Protein AF-A0A4W4FH82-F1 (afdb_monomer)

Secondary structure (DSSP, 8-state):
-----STTHHHHHHHHH-BTTTTEETTEEHHHHHHHHHHHHHHHHHHHHHHHHHHHHHHHTS-SSS-S--TTT-S--------------

Foldseek 3Di:
DDDDDDPPPVCVVVCCQAPPVQRDGNHHHVVVVVVVVVVVVVVVVVVVVVVVVVVVVVVVVADPPDGPDCPVVVPPCPVPPDPDDDDDD

Sequence (89 aa):
MAKHEDKAESGDWKEFFWNPRTRELLGRTASSWGLILLFYLVFYTFLAGMFCLTMYVMLLTLDDYKPTWQDRLATPDKALPTYTHTHTT

Solvent-accessible surface area (backbone atoms only — not comparable to full-atom values): 5727 Å² total; per-residue (Å²): 133,90,86,82,85,81,69,67,68,63,45,57,59,46,47,56,51,43,32,88,91,75,48,28,48,68,89,41,52,43,65,61,54,50,51,52,51,50,50,50,51,54,50,50,49,51,53,49,48,54,52,51,47,55,52,48,54,54,52,72,73,51,58,94,88,52,76,92,79,53,80,91,61,66,67,74,76,70,73,69,78,74,88,74,87,72,79,86,135

Mean predicted aligned error: 16.09 Å

Organism: Electrophorus electricus (NCBI:txid8005)

Structure (mmCIF, N/CA/C/O backbone):
data_AF-A0A4W4FH82-F1
#
_entry.id   AF-A0A4W4FH82-F1
#
loop_
_atom_site.group_PDB
_atom_site.id
_atom_site.type_symbol
_atom_site.label_atom_id
_atom_site.label_alt_id
_atom_site.label_comp_id
_atom_site.label_asym_id
_atom_site.label_entity_id
_atom_site.label_seq_id
_atom_site.pdbx_PDB_ins_code
_atom_site.Cartn_x
_atom_site.Cartn_y
_atom_site.Cartn_z
_atom_site.occupancy
_atom_site.B_iso_or_equiv
_atom_site.auth_seq_id
_atom_site.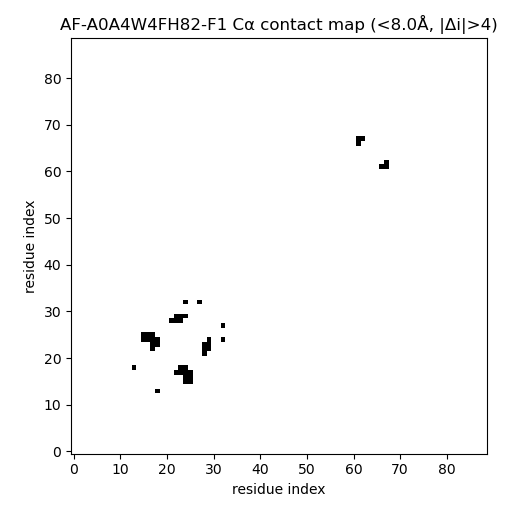auth_comp_id
_atom_site.auth_asym_id
_atom_site.auth_atom_id
_atom_site.pdbx_PDB_model_num
ATOM 1 N N . MET A 1 1 ? -57.225 0.040 10.098 1.00 44.84 1 MET A N 1
ATOM 2 C CA . MET A 1 1 ? -56.092 -0.580 9.378 1.00 44.84 1 MET A CA 1
ATOM 3 C C . MET A 1 1 ? -54.892 -0.547 10.306 1.00 44.84 1 MET A C 1
ATOM 5 O O . MET A 1 1 ? -54.477 0.537 10.694 1.00 44.84 1 MET A O 1
ATOM 9 N N . ALA A 1 2 ? -54.463 -1.720 10.775 1.00 45.22 2 ALA A N 1
ATOM 10 C CA . ALA A 1 2 ? -53.424 -1.879 11.787 1.00 45.22 2 ALA A CA 1
ATOM 11 C C . ALA A 1 2 ? -52.062 -1.401 11.260 1.00 45.22 2 ALA A C 1
ATOM 13 O O . ALA A 1 2 ? -51.699 -1.690 10.124 1.00 45.22 2 ALA A O 1
ATOM 14 N N . LYS A 1 3 ? -51.342 -0.641 12.088 1.00 57.38 3 LYS A N 1
ATOM 15 C CA . LYS A 1 3 ? -50.024 -0.076 11.795 1.00 57.38 3 LYS A CA 1
ATOM 16 C C . LYS A 1 3 ? -49.061 -0.486 12.897 1.00 57.38 3 LYS A C 1
ATOM 18 O O . LYS A 1 3 ? -48.787 0.329 13.755 1.00 57.38 3 LYS A O 1
ATOM 23 N N . HIS A 1 4 ? -48.570 -1.711 12.874 1.00 52.12 4 HIS A N 1
ATOM 24 C CA . HIS A 1 4 ? -47.366 -2.180 13.567 1.00 52.12 4 HIS A CA 1
ATOM 25 C C . HIS A 1 4 ? -46.930 -3.422 12.737 1.00 52.12 4 HIS A C 1
ATOM 27 O O . HIS A 1 4 ? -47.798 -4.080 12.178 1.00 52.12 4 HIS A O 1
ATOM 33 N N . GLU A 1 5 ? -45.662 -3.745 12.468 1.00 55.06 5 GLU A N 1
ATOM 34 C CA . GLU A 1 5 ? -44.708 -4.326 13.426 1.00 55.06 5 GLU A CA 1
ATOM 35 C C . GLU A 1 5 ? -43.320 -4.566 12.751 1.00 55.06 5 GLU A C 1
ATOM 37 O O . GLU A 1 5 ? -42.772 -5.647 12.853 1.00 55.06 5 GLU A O 1
ATOM 42 N N . ASP A 1 6 ? -42.695 -3.589 12.071 1.00 55.41 6 ASP A N 1
ATOM 43 C CA . ASP A 1 6 ? -41.349 -3.799 11.454 1.00 55.41 6 ASP A CA 1
ATOM 44 C C . ASP A 1 6 ? -40.163 -3.241 12.281 1.00 55.41 6 ASP A C 1
ATOM 46 O O . ASP A 1 6 ? -39.007 -3.232 11.848 1.00 55.41 6 ASP A O 1
ATOM 50 N N . LYS A 1 7 ? -40.419 -2.702 13.481 1.00 53.19 7 LYS A N 1
ATOM 51 C CA . LYS A 1 7 ? -39.420 -1.916 14.240 1.00 53.19 7 LYS A CA 1
ATOM 52 C C . LYS A 1 7 ? -38.642 -2.666 15.326 1.00 53.19 7 LYS A C 1
ATOM 54 O O . LYS A 1 7 ? -37.728 -2.071 15.886 1.00 53.19 7 LYS A O 1
ATOM 59 N N . ALA A 1 8 ? -38.974 -3.920 15.630 1.00 52.78 8 ALA A N 1
ATOM 60 C CA .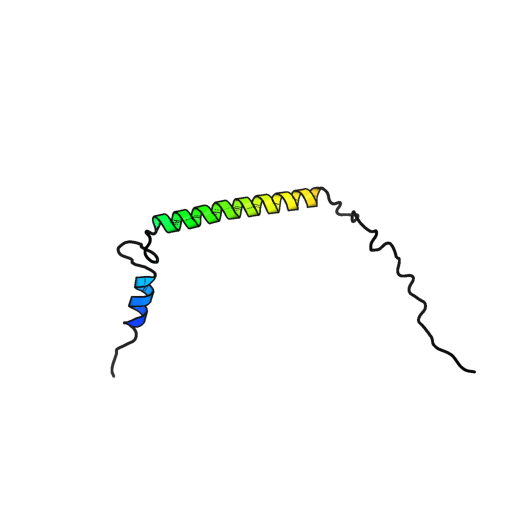 ALA A 1 8 ? -38.320 -4.654 16.718 1.00 52.78 8 ALA A CA 1
ATOM 61 C C . ALA A 1 8 ? -37.029 -5.366 16.270 1.00 52.78 8 ALA A C 1
ATOM 63 O O . ALA A 1 8 ? -36.009 -5.257 16.939 1.00 52.78 8 ALA A O 1
ATOM 64 N N . GLU A 1 9 ? -37.032 -6.019 15.104 1.00 53.69 9 GLU A N 1
ATOM 65 C CA . GLU A 1 9 ? -35.887 -6.824 14.644 1.00 53.69 9 GLU A CA 1
ATOM 66 C C . GLU A 1 9 ? -34.713 -5.963 14.143 1.00 53.69 9 GLU A C 1
ATOM 68 O O . GLU A 1 9 ? -33.543 -6.245 14.399 1.00 53.69 9 GLU A O 1
ATOM 73 N N . SER A 1 10 ? -35.024 -4.845 13.479 1.00 54.03 10 SER A N 1
ATOM 74 C CA . SER A 1 10 ? -34.012 -3.924 12.948 1.00 54.03 10 SER A CA 1
ATOM 75 C C . SER A 1 10 ? -33.290 -3.116 14.029 1.00 54.03 10 SER A C 1
ATOM 77 O O . SER A 1 10 ? -32.189 -2.626 13.771 1.00 54.03 10 SER A O 1
ATOM 79 N N . GLY A 1 11 ? -33.897 -2.974 15.212 1.00 58.88 11 GLY A N 1
ATOM 80 C CA . GLY A 1 11 ? -33.305 -2.313 16.372 1.00 58.88 11 GLY A CA 1
ATOM 81 C C . GLY A 1 11 ? -32.181 -3.147 16.971 1.00 58.88 11 GLY A C 1
ATOM 82 O O . GLY A 1 11 ? -31.052 -2.680 17.011 1.00 58.88 11 GLY A O 1
ATOM 83 N N . ASP A 1 12 ? -32.464 -4.403 17.311 1.00 63.50 12 ASP A N 1
ATOM 84 C CA . ASP A 1 12 ? -31.540 -5.285 18.034 1.00 63.50 12 ASP A CA 1
ATOM 85 C C . ASP A 1 12 ? -30.278 -5.618 17.213 1.00 63.50 12 ASP A C 1
ATOM 87 O O . ASP A 1 12 ? -29.154 -5.487 17.693 1.00 63.50 12 ASP A O 1
ATOM 91 N N . TRP A 1 13 ? -30.427 -5.912 15.913 1.00 59.19 13 TRP A N 1
ATOM 92 C CA . TRP A 1 13 ? -29.281 -6.130 15.015 1.00 59.19 13 TRP A CA 1
ATOM 93 C C . TRP A 1 13 ? -28.432 -4.871 14.809 1.00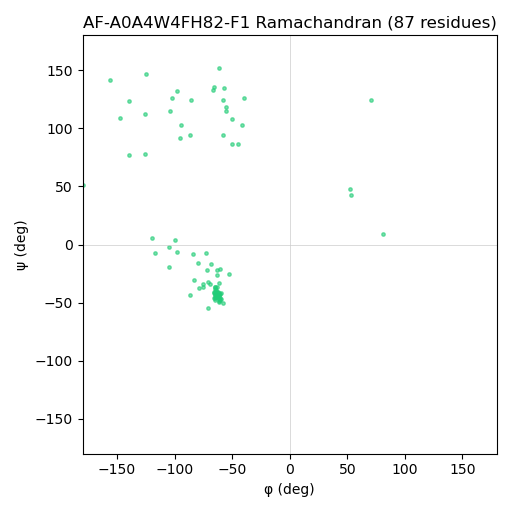 59.19 13 TRP A C 1
ATOM 95 O O . TRP A 1 13 ? -27.201 -4.942 14.805 1.00 59.19 13 TRP A O 1
ATOM 105 N N . LYS A 1 14 ? -29.058 -3.700 14.635 1.00 60.53 14 LYS A N 1
ATOM 106 C CA . LYS A 1 14 ? -28.308 -2.442 14.491 1.00 60.53 14 LYS A CA 1
ATOM 107 C C . LYS A 1 14 ? -27.668 -1.999 15.793 1.00 60.53 14 LYS A C 1
ATOM 109 O O . LYS A 1 14 ? -26.610 -1.391 15.723 1.00 60.53 14 LYS A O 1
ATOM 114 N N . GLU A 1 15 ? -28.273 -2.283 16.937 1.00 61.03 15 GLU A N 1
ATOM 115 C CA . GLU A 1 15 ? -27.750 -1.931 18.257 1.00 61.03 15 GLU A CA 1
ATOM 116 C C . GLU A 1 15 ? -26.587 -2.856 18.654 1.00 61.03 15 GLU A C 1
ATOM 118 O O . GLU A 1 15 ? -25.596 -2.385 19.213 1.00 61.03 15 GLU A O 1
ATOM 123 N N . PHE A 1 16 ? -26.628 -4.130 18.238 1.00 60.56 16 PHE A N 1
ATOM 124 C CA . PHE A 1 16 ? -25.504 -5.071 18.336 1.00 60.56 16 PHE A CA 1
ATOM 125 C C . PHE A 1 16 ? -24.306 -4.652 17.465 1.00 60.56 16 PHE A C 1
ATOM 127 O O . PHE A 1 16 ? -23.145 -4.805 17.857 1.00 60.56 16 PHE A O 1
ATOM 134 N N . PHE A 1 17 ? -24.576 -4.088 16.283 1.00 60.97 17 PHE A N 1
ATOM 135 C CA . PHE A 1 17 ? -23.542 -3.532 15.409 1.00 60.97 17 PHE A CA 1
ATOM 136 C C . PHE A 1 17 ? -23.071 -2.139 15.847 1.00 60.97 17 PHE A C 1
ATOM 138 O O . PHE A 1 17 ? -21.890 -1.837 15.712 1.00 60.97 17 PHE A O 1
ATOM 145 N N . TRP A 1 18 ? -23.953 -1.277 16.349 1.00 57.59 18 TRP A N 1
ATOM 146 C CA . TRP A 1 18 ? -23.677 0.141 16.558 1.00 57.59 18 TRP A CA 1
ATOM 147 C C . TRP A 1 18 ? -24.432 0.692 17.767 1.00 57.59 18 TRP A C 1
ATOM 149 O O . TRP A 1 18 ? -25.637 0.940 17.700 1.00 57.59 18 TRP A O 1
ATOM 159 N N . ASN A 1 19 ? -23.701 0.989 18.845 1.00 63.06 19 ASN A N 1
ATOM 160 C CA . ASN A 1 19 ? -24.258 1.702 19.991 1.00 63.06 19 ASN A CA 1
ATOM 161 C C . ASN A 1 19 ? -23.986 3.222 19.871 1.00 63.06 19 ASN A C 1
ATOM 163 O O . ASN A 1 19 ? -22.861 3.670 20.127 1.00 63.06 19 ASN A O 1
ATOM 167 N N . PRO A 1 20 ? -24.974 4.058 19.488 1.00 57.22 20 PRO A N 1
ATOM 168 C CA . PRO A 1 20 ? -24.767 5.486 19.229 1.00 57.22 20 PRO A CA 1
ATOM 169 C C . PRO A 1 20 ? -24.430 6.302 20.486 1.00 57.22 20 PRO A C 1
ATOM 171 O O . PRO A 1 20 ? -23.929 7.421 20.362 1.00 57.22 20 PRO A O 1
ATOM 174 N N . ARG A 1 21 ? -24.685 5.768 21.691 1.00 57.59 21 ARG A N 1
ATOM 175 C CA . ARG A 1 21 ? -24.430 6.457 22.966 1.00 57.59 21 ARG A CA 1
ATOM 176 C C . ARG A 1 21 ? -22.971 6.327 23.428 1.00 57.59 21 ARG A C 1
ATOM 178 O O . ARG A 1 21 ? -22.462 7.255 24.049 1.00 57.59 21 ARG A O 1
ATOM 185 N N . THR A 1 22 ? -22.294 5.227 23.093 1.00 58.22 22 THR A N 1
ATOM 186 C CA . THR A 1 22 ? -20.895 4.949 23.485 1.00 58.22 22 THR A CA 1
ATOM 187 C C . THR A 1 22 ? -19.925 4.833 22.303 1.00 58.22 22 THR A C 1
ATOM 189 O O . THR A 1 22 ? -18.715 4.817 22.519 1.00 58.22 22 THR A O 1
ATOM 192 N N . ARG A 1 23 ? -20.419 4.830 21.051 1.00 58.00 23 ARG A N 1
ATOM 193 C CA . ARG A 1 23 ? -19.631 4.561 19.828 1.00 58.00 23 ARG A CA 1
ATOM 194 C C . ARG A 1 23 ? -18.849 3.248 19.945 1.00 58.00 23 ARG A C 1
ATOM 196 O O . ARG A 1 23 ? -17.648 3.192 19.686 1.00 58.00 23 ARG A O 1
ATOM 203 N N . GLU A 1 24 ? -19.524 2.193 20.371 1.00 59.41 24 GLU A N 1
ATOM 204 C CA . GLU A 1 24 ? -18.956 0.848 20.437 1.00 59.41 24 GLU A CA 1
ATOM 205 C C . GLU A 1 24 ? -19.476 0.035 19.248 1.00 59.41 24 GLU A C 1
ATOM 207 O O . GLU A 1 24 ? -20.682 -0.025 19.007 1.00 59.41 24 GLU A O 1
ATOM 212 N N . LEU A 1 25 ? -18.547 -0.538 18.480 1.00 59.19 25 LEU A N 1
ATOM 213 C CA . LEU A 1 25 ? -18.814 -1.448 17.365 1.00 59.19 25 LEU A CA 1
ATOM 214 C C . LEU A 1 25 ? -18.491 -2.858 17.866 1.00 59.19 25 LEU A C 1
ATOM 216 O O . LEU A 1 25 ? -17.329 -3.139 18.179 1.00 59.19 25 LEU A O 1
ATOM 220 N N . LEU A 1 26 ? -19.499 -3.733 17.962 1.00 61.22 26 LEU A N 1
ATOM 221 C CA . LEU A 1 26 ? -19.323 -5.159 18.287 1.00 61.22 26 LEU A CA 1
ATOM 222 C C . LEU A 1 26 ? -18.508 -5.416 19.579 1.00 61.22 26 LEU A C 1
ATOM 224 O O . LEU A 1 26 ? -17.624 -6.271 19.616 1.00 61.22 26 LEU A O 1
ATOM 228 N N . GLY A 1 27 ? -18.766 -4.648 20.645 1.00 58.81 27 GLY A N 1
ATOM 229 C CA . GLY A 1 27 ? -18.177 -4.889 21.972 1.00 58.81 27 GLY A CA 1
ATOM 230 C C . GLY A 1 27 ? -16.746 -4.371 22.190 1.00 58.81 27 GLY A C 1
ATOM 231 O O . GLY A 1 27 ? -16.153 -4.655 23.232 1.00 58.81 27 GLY A O 1
ATOM 232 N N . ARG A 1 28 ? -16.178 -3.590 21.258 1.00 63.41 28 ARG A N 1
ATOM 233 C CA . ARG A 1 28 ? -14.953 -2.795 21.485 1.00 63.41 28 ARG A CA 1
ATOM 234 C C . ARG A 1 28 ? -15.180 -1.318 21.168 1.00 63.41 28 ARG A C 1
ATOM 236 O O . ARG A 1 28 ? -15.909 -0.959 20.244 1.00 63.41 28 ARG A O 1
ATOM 243 N N . THR A 1 29 ? -14.505 -0.451 21.918 1.00 67.44 29 THR A N 1
ATOM 244 C CA . THR A 1 29 ? -14.518 1.006 21.725 1.00 67.44 29 THR A CA 1
ATOM 245 C C . THR A 1 29 ? -14.074 1.356 20.302 1.00 67.44 29 THR A C 1
ATOM 247 O O . THR A 1 29 ? -13.044 0.848 19.846 1.00 67.44 29 THR A O 1
ATOM 250 N N . ALA A 1 30 ? -14.782 2.260 19.608 1.00 69.00 30 ALA A N 1
ATOM 251 C CA . ALA A 1 30 ? -14.440 2.681 18.238 1.00 69.00 30 ALA A CA 1
ATOM 252 C C . ALA A 1 30 ? -12.981 3.147 18.072 1.00 69.00 30 ALA A C 1
ATOM 254 O O . ALA A 1 30 ? -12.423 3.037 16.985 1.00 69.00 30 ALA A O 1
ATOM 255 N N . SER 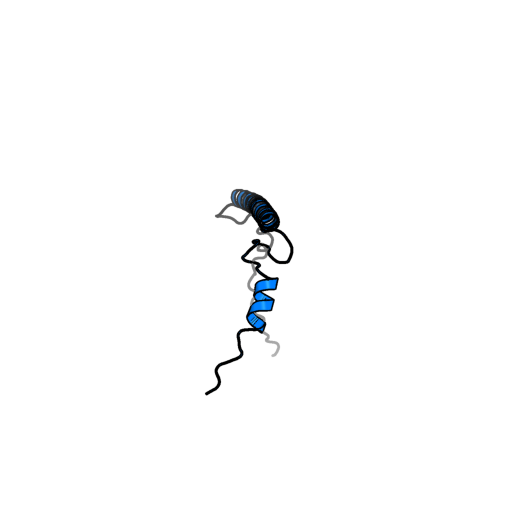A 1 31 ? -12.344 3.614 19.149 1.00 69.38 31 SER A N 1
ATOM 256 C CA . SER A 1 31 ? -10.920 3.969 19.165 1.00 69.38 31 SER A CA 1
ATOM 257 C C . SER A 1 31 ? -10.009 2.783 18.809 1.00 69.38 31 SER A C 1
ATOM 259 O O . SER A 1 31 ? -9.149 2.904 17.940 1.00 69.38 31 SER A O 1
ATOM 261 N N . SER A 1 32 ? -10.238 1.604 19.402 1.00 78.00 32 SER A N 1
ATOM 262 C CA . SER A 1 32 ? -9.464 0.388 19.104 1.00 78.00 32 SER A CA 1
ATOM 263 C C . SER A 1 32 ? -9.686 -0.083 17.668 1.00 78.00 32 SER A C 1
ATOM 265 O O . SER A 1 32 ? -8.733 -0.477 17.000 1.00 78.00 32 SER A O 1
ATOM 267 N N . TRP A 1 33 ? -10.927 -0.017 17.189 1.00 81.06 33 TRP A N 1
ATOM 268 C CA . TRP A 1 33 ? -11.272 -0.355 15.809 1.00 81.06 33 TRP A CA 1
ATOM 269 C C . TRP A 1 33 ? -10.602 0.581 14.804 1.00 81.06 33 TRP A C 1
ATOM 271 O O . TRP A 1 33 ? -10.012 0.114 13.832 1.00 81.06 33 TRP A O 1
ATOM 281 N N . GLY A 1 34 ? -10.631 1.890 15.067 1.00 82.19 34 GLY A N 1
ATOM 282 C CA . GLY A 1 34 ? -9.933 2.886 14.258 1.00 82.19 34 GLY A CA 1
ATOM 283 C C . GLY A 1 34 ? -8.424 2.650 14.230 1.00 82.19 34 GLY A C 1
ATOM 284 O O . GLY A 1 34 ? -7.830 2.683 13.160 1.00 82.19 34 GLY A O 1
ATOM 285 N N . LEU A 1 35 ? -7.815 2.330 15.376 1.00 84.75 35 LEU A N 1
ATOM 286 C CA . LEU A 1 35 ? -6.394 1.978 15.475 1.00 84.75 35 LEU A CA 1
ATOM 287 C C . LEU A 1 35 ? -6.035 0.730 14.657 1.00 84.75 35 LEU A C 1
ATOM 289 O O . LEU A 1 35 ? -5.031 0.745 13.951 1.00 84.75 35 LEU A O 1
ATOM 293 N N . ILE A 1 36 ? -6.854 -0.326 14.709 1.00 88.38 36 ILE A N 1
ATOM 294 C CA . ILE A 1 36 ? -6.639 -1.552 13.923 1.00 88.38 36 ILE A CA 1
ATOM 295 C C . ILE A 1 36 ? -6.772 -1.257 12.424 1.00 88.38 36 ILE A C 1
ATOM 297 O O . ILE A 1 36 ? -5.913 -1.664 11.645 1.00 88.38 36 ILE A O 1
ATOM 301 N N . LEU A 1 37 ? -7.805 -0.517 12.010 1.00 88.62 37 LEU A N 1
ATOM 302 C CA . LEU A 1 37 ? -8.002 -0.154 10.603 1.00 88.62 37 LEU A CA 1
ATOM 303 C C . LEU A 1 37 ? -6.893 0.760 10.079 1.00 88.62 37 LEU A C 1
ATOM 305 O O . LEU A 1 37 ? -6.388 0.530 8.984 1.00 88.62 37 LEU A O 1
ATOM 309 N N . LEU A 1 38 ? -6.485 1.762 10.858 1.00 90.12 38 LEU A N 1
ATOM 310 C CA . LEU A 1 38 ? -5.377 2.650 10.516 1.00 90.12 38 LEU A CA 1
ATOM 311 C C . LEU A 1 38 ? -4.075 1.857 10.371 1.00 90.12 38 LEU A C 1
ATOM 313 O O . LEU A 1 38 ? -3.358 2.032 9.387 1.00 90.12 38 LEU A O 1
ATOM 317 N N . PHE A 1 39 ? -3.796 0.958 11.319 1.00 91.56 39 PHE A N 1
ATOM 318 C CA . PHE A 1 39 ? -2.634 0.079 11.268 1.00 91.56 39 PHE A CA 1
ATOM 319 C C . PHE A 1 39 ? -2.637 -0.774 9.996 1.00 91.56 39 PHE A C 1
ATOM 321 O O . PHE A 1 39 ? -1.649 -0.771 9.263 1.00 91.56 39 PHE A O 1
ATOM 328 N N . TYR A 1 40 ? -3.752 -1.441 9.685 1.00 92.88 40 TYR A N 1
ATOM 329 C CA . TYR A 1 40 ? -3.866 -2.253 8.475 1.00 92.88 40 TYR A CA 1
ATOM 330 C C . TYR A 1 40 ? -3.766 -1.418 7.194 1.00 92.88 40 TYR A C 1
ATOM 332 O O . TYR A 1 40 ? -3.103 -1.851 6.257 1.00 92.88 40 TYR A O 1
ATOM 340 N N . LEU A 1 41 ? -4.350 -0.218 7.139 1.00 95.31 41 LEU A N 1
ATOM 341 C CA . LEU A 1 41 ? -4.231 0.662 5.973 1.00 95.31 41 LEU A CA 1
ATOM 342 C C . LEU A 1 41 ? -2.782 1.070 5.708 1.00 95.31 41 LEU A C 1
ATOM 344 O O . LEU A 1 41 ? -2.312 0.943 4.576 1.00 95.31 41 LEU A O 1
ATOM 348 N N . VAL A 1 42 ? -2.062 1.528 6.735 1.00 96.06 42 VAL A N 1
ATOM 349 C CA . VAL A 1 42 ? -0.647 1.911 6.599 1.00 96.06 42 VAL A CA 1
ATOM 350 C C . VAL A 1 42 ? 0.196 0.696 6.216 1.00 96.06 42 VAL A C 1
ATOM 352 O O . VAL A 1 42 ? 0.996 0.768 5.284 1.00 96.06 42 VAL A O 1
ATOM 355 N N . PHE A 1 43 ? -0.025 -0.438 6.881 1.00 95.94 43 PHE A N 1
ATOM 356 C CA . PHE A 1 43 ? 0.699 -1.678 6.625 1.00 95.94 43 PHE A CA 1
ATOM 357 C C . PHE A 1 43 ? 0.492 -2.195 5.195 1.00 95.94 43 PHE A C 1
ATOM 359 O O . PHE A 1 43 ? 1.467 -2.467 4.493 1.00 95.94 43 PHE A O 1
ATOM 366 N N . TYR A 1 44 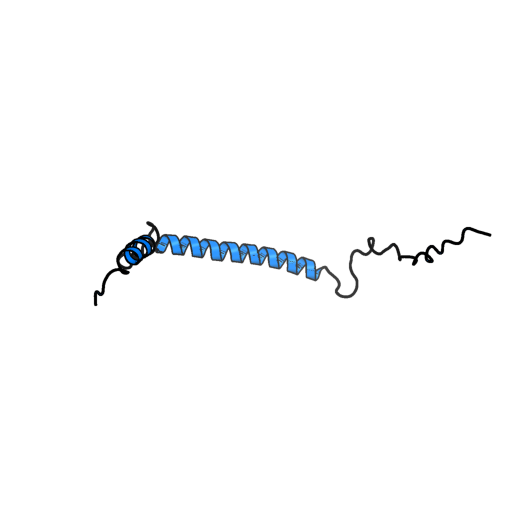? -0.756 -2.277 4.726 1.00 95.69 44 TYR A N 1
ATOM 367 C CA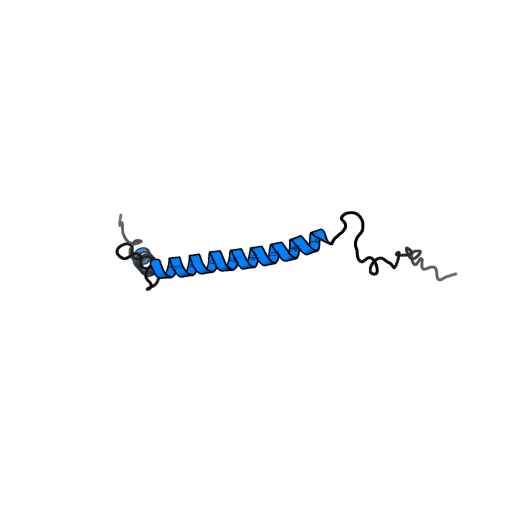 . TYR A 1 44 ? -1.051 -2.730 3.368 1.00 95.69 44 TYR A CA 1
ATOM 368 C C . TYR A 1 44 ? -0.594 -1.733 2.307 1.00 95.69 44 TYR A C 1
ATOM 370 O O . TYR A 1 44 ? -0.130 -2.164 1.257 1.00 95.69 44 TYR A O 1
ATOM 378 N N . THR A 1 45 ? -0.653 -0.426 2.572 1.00 96.94 45 THR A N 1
ATOM 379 C CA . THR A 1 45 ? -0.116 0.583 1.644 1.00 96.94 45 THR A CA 1
ATOM 380 C C . THR A 1 45 ? 1.400 0.455 1.517 1.00 96.94 45 THR A C 1
ATOM 382 O O . THR A 1 45 ? 1.925 0.522 0.409 1.00 96.94 45 THR A O 1
ATOM 385 N N . PHE A 1 46 ? 2.110 0.212 2.622 1.00 96.75 46 PHE A N 1
ATOM 386 C CA . PHE A 1 46 ? 3.554 -0.021 2.595 1.00 96.75 46 PHE A CA 1
ATOM 387 C C . PHE A 1 46 ? 3.912 -1.313 1.848 1.00 96.75 46 PHE A C 1
ATOM 389 O O . PHE A 1 46 ? 4.792 -1.299 0.990 1.00 96.75 46 PHE A O 1
ATOM 396 N N . LEU A 1 47 ? 3.197 -2.412 2.112 1.00 96.69 47 LEU A N 1
ATOM 397 C CA . LEU A 1 47 ? 3.366 -3.676 1.386 1.00 96.69 47 LEU A CA 1
ATOM 398 C C . LEU A 1 47 ? 3.089 -3.526 -0.111 1.00 96.69 47 LEU A C 1
ATOM 400 O O . LEU A 1 47 ? 3.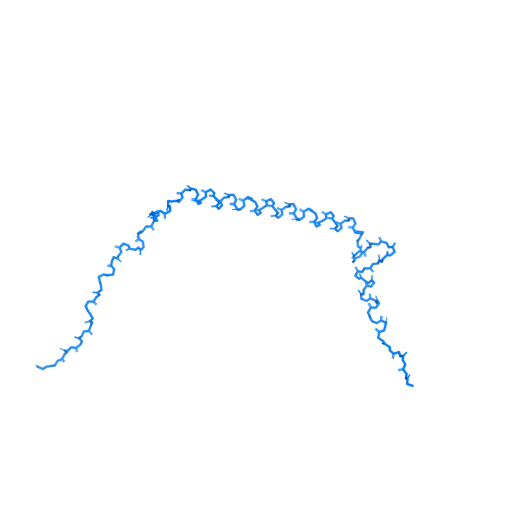893 -3.967 -0.930 1.00 96.69 47 LEU A O 1
ATOM 404 N N . ALA A 1 48 ? 1.976 -2.885 -0.469 1.00 96.81 48 ALA A N 1
ATOM 405 C CA . ALA A 1 48 ? 1.621 -2.614 -1.854 1.00 96.81 48 ALA A CA 1
ATOM 406 C C . ALA A 1 48 ? 2.654 -1.697 -2.518 1.00 96.81 48 ALA A C 1
ATOM 408 O O . ALA A 1 48 ? 3.052 -1.951 -3.647 1.00 96.81 48 ALA A O 1
ATOM 409 N N . GLY A 1 49 ? 3.146 -0.679 -1.808 1.00 96.88 49 GLY A N 1
ATOM 410 C CA . GLY A 1 49 ? 4.2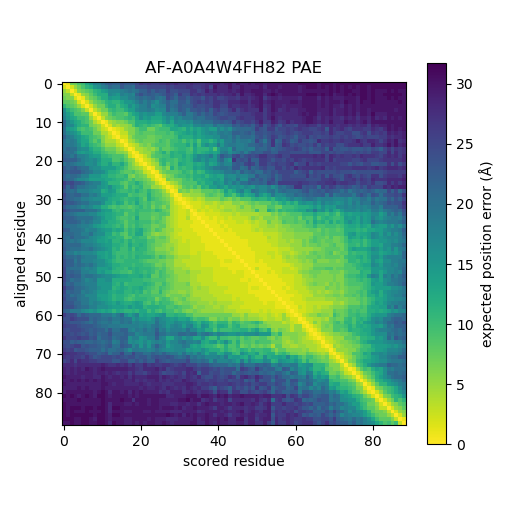02 0.212 -2.281 1.00 96.88 49 GLY A CA 1
ATOM 411 C C . GLY A 1 49 ? 5.509 -0.529 -2.554 1.00 96.88 49 GLY A C 1
ATOM 412 O O . GLY A 1 49 ? 6.075 -0.375 -3.631 1.00 96.88 49 GLY A O 1
ATOM 413 N N . MET A 1 50 ? 5.954 -1.384 -1.631 1.00 95.44 50 MET A N 1
ATOM 414 C CA . MET A 1 50 ? 7.141 -2.227 -1.816 1.00 95.44 50 MET A CA 1
ATOM 415 C C . MET A 1 50 ? 6.974 -3.200 -2.988 1.00 95.44 50 MET A C 1
ATOM 417 O O . MET A 1 50 ? 7.902 -3.375 -3.772 1.00 95.44 50 MET A O 1
ATOM 421 N N . PHE A 1 51 ? 5.790 -3.792 -3.144 1.00 95.69 51 PHE A N 1
ATOM 422 C CA . PHE A 1 51 ? 5.474 -4.668 -4.271 1.00 95.69 51 PHE A CA 1
ATOM 423 C C . PHE A 1 51 ? 5.468 -3.916 -5.611 1.00 95.69 51 PHE A C 1
ATOM 425 O O . PHE A 1 51 ? 6.078 -4.355 -6.584 1.00 95.69 51 PHE A O 1
ATOM 432 N N . CYS A 1 52 ? 4.823 -2.751 -5.666 1.00 96.50 52 CYS A N 1
ATOM 433 C CA . CYS A 1 52 ? 4.829 -1.898 -6.849 1.00 96.50 52 CYS A CA 1
ATOM 434 C C . CYS A 1 52 ? 6.240 -1.397 -7.172 1.00 96.50 52 CYS A C 1
ATOM 436 O O . CYS A 1 52 ? 6.591 -1.310 -8.343 1.00 96.50 52 CYS A O 1
ATOM 438 N N . LEU A 1 53 ? 7.063 -1.104 -6.162 1.00 95.56 53 LEU A N 1
ATOM 439 C CA . LEU A 1 53 ? 8.448 -0.680 -6.344 1.00 95.56 53 LEU A CA 1
ATOM 440 C C . LEU A 1 53 ? 9.294 -1.792 -6.968 1.00 95.56 53 LEU A C 1
ATOM 442 O O . LEU A 1 53 ? 10.011 -1.533 -7.930 1.00 95.56 53 LEU A O 1
ATOM 446 N N . THR A 1 54 ? 9.211 -3.026 -6.463 1.00 94.81 54 THR A N 1
ATOM 447 C CA . THR A 1 54 ? 9.964 -4.146 -7.049 1.00 94.81 54 THR A CA 1
ATOM 448 C C . THR A 1 54 ? 9.487 -4.461 -8.465 1.00 94.81 54 THR A C 1
ATOM 450 O O . THR A 1 54 ? 10.318 -4.692 -9.344 1.00 94.81 54 THR A O 1
ATOM 453 N N . MET A 1 55 ? 8.177 -4.377 -8.721 1.00 94.38 55 MET A N 1
ATOM 454 C CA . MET A 1 55 ? 7.614 -4.486 -10.069 1.00 94.38 55 MET A CA 1
ATOM 455 C C . MET A 1 55 ? 8.125 -3.368 -10.992 1.00 94.38 55 MET A C 1
ATOM 457 O O . MET A 1 55 ? 8.528 -3.632 -12.120 1.00 94.38 55 MET A O 1
ATOM 461 N N . TYR A 1 56 ? 8.165 -2.124 -10.511 1.00 93.69 56 TYR A N 1
ATOM 462 C CA . TYR A 1 56 ? 8.659 -0.974 -11.267 1.00 93.69 56 TYR A CA 1
ATOM 463 C C . TYR A 1 56 ? 10.143 -1.112 -11.615 1.00 93.69 56 TYR A C 1
ATOM 465 O O . TYR A 1 56 ? 10.528 -0.903 -12.760 1.00 93.69 56 TYR A O 1
ATOM 473 N N . VAL A 1 57 ? 10.977 -1.533 -10.661 1.00 93.81 57 VAL A N 1
ATOM 474 C CA . VAL A 1 57 ? 12.403 -1.787 -10.910 1.00 93.81 57 VAL A CA 1
ATOM 475 C C . VAL A 1 57 ? 1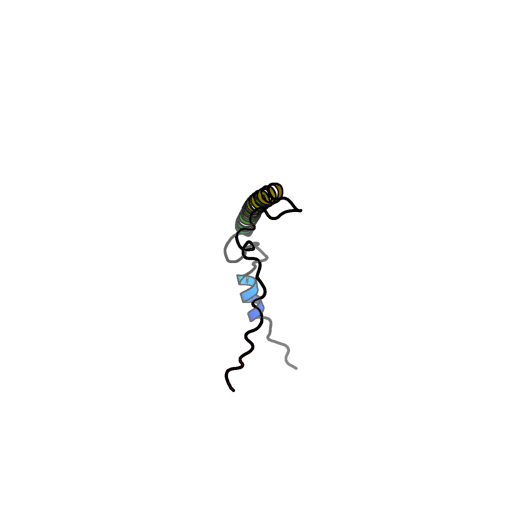2.593 -2.888 -11.953 1.00 93.81 57 VAL A C 1
ATOM 477 O O . VAL A 1 57 ? 13.423 -2.733 -12.843 1.00 93.81 57 VAL A O 1
ATOM 480 N N . MET A 1 58 ? 11.806 -3.966 -11.901 1.00 90.00 58 MET A N 1
ATOM 481 C CA . MET A 1 58 ? 11.839 -5.007 -12.933 1.00 90.00 58 MET A CA 1
ATOM 482 C C . MET A 1 58 ? 11.502 -4.439 -14.321 1.00 90.00 58 MET A C 1
ATOM 484 O O . MET A 1 58 ? 12.181 -4.770 -15.291 1.00 90.00 58 MET A O 1
ATOM 488 N N . LEU A 1 59 ? 10.510 -3.550 -14.422 1.00 87.81 59 LEU A N 1
ATOM 489 C CA . LEU A 1 59 ? 10.164 -2.894 -15.687 1.00 87.81 59 LEU A CA 1
ATOM 490 C C . LEU A 1 59 ? 11.286 -1.980 -16.194 1.00 87.81 59 LEU A C 1
ATOM 492 O O . LEU A 1 59 ? 11.544 -1.968 -17.388 1.00 87.81 59 LEU A O 1
ATOM 496 N N . LEU A 1 60 ? 12.011 -1.290 -15.307 1.00 87.81 60 LEU A N 1
ATOM 497 C CA . LEU A 1 60 ? 13.180 -0.490 -15.701 1.00 87.81 60 LEU A CA 1
ATOM 498 C C . LEU A 1 60 ? 14.316 -1.335 -16.294 1.00 87.81 60 LEU A C 1
ATOM 500 O O . LEU A 1 60 ? 15.128 -0.819 -17.056 1.00 87.81 60 LEU A O 1
ATOM 504 N N . THR A 1 61 ? 14.407 -2.615 -15.927 1.00 84.31 61 THR A N 1
ATOM 505 C CA . THR A 1 61 ? 15.404 -3.534 -16.500 1.00 84.31 61 THR A CA 1
ATOM 506 C C . THR A 1 61 ? 14.974 -4.155 -17.828 1.00 84.31 61 THR A C 1
ATOM 508 O O . THR A 1 61 ? 15.778 -4.840 -18.460 1.00 84.31 61 THR A O 1
ATOM 511 N N . LEU A 1 62 ? 13.723 -3.944 -18.245 1.00 81.62 62 LEU A N 1
ATOM 512 C CA . LEU A 1 62 ? 13.154 -4.525 -19.453 1.00 81.62 62 LEU A CA 1
ATOM 513 C C . LEU A 1 62 ? 13.221 -3.505 -20.599 1.00 81.62 62 LEU A C 1
ATOM 515 O O . LEU A 1 62 ? 12.878 -2.341 -20.430 1.00 81.62 62 LEU A O 1
ATOM 519 N N . ASP A 1 63 ? 13.698 -3.942 -21.763 1.00 76.88 63 ASP A N 1
ATOM 520 C CA . ASP A 1 63 ? 13.768 -3.119 -22.974 1.00 76.88 63 ASP A CA 1
ATOM 521 C C . ASP A 1 63 ? 12.420 -3.188 -23.714 1.00 76.88 63 ASP A C 1
ATOM 523 O O . ASP A 1 63 ? 11.948 -4.280 -24.041 1.00 76.88 63 ASP A O 1
ATOM 527 N N . ASP A 1 64 ? 11.801 -2.033 -23.983 1.00 79.88 64 ASP A N 1
ATOM 528 C CA . ASP A 1 64 ? 10.488 -1.940 -24.642 1.00 79.88 64 ASP A CA 1
ATOM 529 C C . ASP A 1 64 ? 10.483 -2.503 -26.076 1.00 79.88 64 ASP A C 1
ATOM 531 O O . ASP A 1 64 ? 9.425 -2.845 -26.612 1.00 79.88 64 ASP A O 1
ATOM 535 N N . TYR A 1 65 ? 11.647 -2.589 -26.727 1.00 77.81 65 TYR A N 1
ATOM 536 C CA . TYR A 1 65 ? 11.760 -2.891 -28.153 1.00 77.81 65 TYR A CA 1
ATOM 537 C C . TYR A 1 65 ? 12.229 -4.317 -28.456 1.00 77.81 65 TYR A C 1
ATOM 539 O O . TYR A 1 65 ? 12.022 -4.807 -29.573 1.00 77.81 65 TYR A O 1
ATOM 547 N N . LYS A 1 66 ? 12.861 -5.011 -27.500 1.00 75.25 66 LYS A N 1
ATOM 548 C CA . LYS A 1 66 ? 13.232 -6.427 -27.656 1.00 75.25 66 LYS A CA 1
ATOM 549 C C . LYS A 1 66 ? 12.990 -7.228 -26.374 1.00 75.25 66 LYS A C 1
ATOM 551 O O . LYS A 1 66 ? 13.618 -6.944 -25.358 1.00 75.25 66 LYS A O 1
ATOM 556 N N . PRO A 1 67 ? 12.192 -8.314 -26.427 1.00 80.00 67 PRO A N 1
ATOM 557 C CA . PRO A 1 67 ? 12.007 -9.168 -25.264 1.00 80.00 67 PRO A CA 1
ATOM 558 C C . PRO A 1 67 ? 13.311 -9.891 -24.911 1.00 80.00 67 PRO A C 1
ATOM 560 O O . PRO A 1 67 ? 13.959 -10.470 -25.787 1.00 80.00 67 PRO A O 1
ATOM 563 N N . THR A 1 68 ? 13.662 -9.867 -23.622 1.00 75.31 68 THR A N 1
ATOM 564 C CA . THR A 1 68 ? 14.925 -10.383 -23.063 1.00 75.31 68 THR A CA 1
ATOM 565 C C . THR A 1 68 ? 15.125 -11.881 -23.291 1.00 75.31 68 THR A C 1
ATOM 567 O O . THR A 1 68 ? 16.251 -12.327 -23.481 1.00 75.31 68 THR A O 1
ATOM 570 N N . TRP A 1 69 ? 14.042 -12.664 -23.303 1.00 76.00 69 TRP A N 1
ATOM 571 C CA . TRP A 1 69 ? 14.096 -14.120 -23.448 1.00 76.00 69 TRP A CA 1
ATOM 572 C C . TRP A 1 69 ? 13.213 -14.570 -24.612 1.00 76.00 69 TRP A C 1
ATOM 574 O O . TRP A 1 69 ? 11.989 -14.469 -24.543 1.00 76.00 69 TRP A O 1
ATOM 584 N N . GLN A 1 70 ? 13.832 -15.077 -25.681 1.00 75.75 70 GLN A N 1
ATOM 585 C CA . GLN A 1 70 ? 13.147 -15.528 -26.905 1.00 75.75 70 GLN A CA 1
ATOM 586 C C . GLN A 1 70 ? 13.378 -17.013 -27.222 1.00 75.75 70 GLN A C 1
ATOM 588 O O . GLN A 1 70 ? 12.880 -17.511 -28.227 1.00 75.75 70 GLN A O 1
ATOM 593 N N . ASP A 1 71 ? 14.045 -17.762 -26.339 1.00 76.69 71 ASP A N 1
ATOM 594 C CA . ASP A 1 71 ? 14.363 -19.184 -26.554 1.00 76.69 71 ASP A CA 1
ATOM 595 C C . ASP A 1 71 ? 13.123 -20.079 -26.725 1.00 76.69 71 ASP A C 1
ATOM 597 O O . ASP A 1 71 ? 13.202 -21.158 -27.304 1.00 76.69 71 ASP A O 1
ATOM 601 N N . ARG A 1 72 ? 11.949 -19.634 -26.254 1.00 70.56 72 ARG A N 1
ATOM 602 C CA . ARG A 1 72 ? 10.661 -20.330 -26.450 1.00 70.56 72 ARG A CA 1
ATOM 603 C C . ARG A 1 72 ? 10.041 -20.102 -27.834 1.00 70.56 72 ARG A C 1
ATOM 605 O O . ARG A 1 72 ? 9.151 -20.852 -28.211 1.00 70.56 72 ARG A O 1
ATOM 612 N N . LEU A 1 73 ? 10.502 -19.090 -28.567 1.00 63.50 73 LEU A N 1
ATOM 613 C CA . LEU A 1 73 ? 10.070 -18.748 -29.928 1.00 63.50 73 LEU A CA 1
ATOM 614 C C . LEU A 1 73 ? 11.117 -19.162 -30.980 1.00 63.50 73 LEU A C 1
ATOM 616 O O . LEU A 1 73 ? 10.907 -18.983 -32.174 1.00 63.50 73 LEU A O 1
ATOM 620 N N . ALA A 1 74 ? 12.252 -19.718 -30.542 1.00 60.91 74 ALA A N 1
ATOM 621 C CA . ALA A 1 74 ? 13.389 -20.063 -31.393 1.00 60.91 74 ALA A CA 1
ATOM 622 C C . ALA A 1 74 ? 13.158 -21.287 -32.290 1.00 60.91 74 ALA A C 1
ATOM 624 O O . ALA A 1 74 ? 13.994 -21.578 -33.143 1.00 60.91 74 ALA A O 1
ATOM 625 N N . THR A 1 75 ? 12.046 -22.007 -32.132 1.00 64.12 75 THR A N 1
ATOM 626 C CA . THR A 1 75 ? 11.536 -22.856 -33.205 1.00 64.12 75 THR A CA 1
ATOM 627 C C . THR A 1 75 ? 10.662 -21.973 -34.081 1.00 64.12 75 THR A C 1
ATOM 629 O O . THR A 1 75 ? 9.483 -21.830 -33.754 1.00 64.12 75 THR A O 1
ATOM 632 N N . PRO A 1 76 ? 11.193 -21.385 -35.175 1.00 65.62 76 PRO A N 1
ATOM 633 C CA . PRO A 1 76 ? 10.317 -20.980 -36.249 1.00 65.62 76 PRO A CA 1
ATOM 634 C C . PRO A 1 76 ? 9.562 -22.249 -36.607 1.00 65.62 76 PRO A C 1
ATOM 636 O O . PRO A 1 76 ? 10.154 -23.266 -36.991 1.00 65.62 76 PRO A O 1
ATOM 639 N N . ASP A 1 77 ? 8.266 -22.214 -36.370 1.00 64.06 77 ASP A N 1
ATOM 640 C CA . ASP A 1 77 ? 7.273 -23.000 -37.053 1.00 64.06 77 ASP A CA 1
ATOM 641 C C . ASP A 1 77 ? 7.598 -22.919 -38.544 1.00 64.06 77 ASP A C 1
ATOM 643 O O . ASP A 1 77 ? 7.116 -22.082 -39.301 1.00 64.06 77 ASP A O 1
ATOM 647 N N . LYS A 1 78 ? 8.487 -23.816 -38.982 1.00 63.81 78 LYS A N 1
ATOM 648 C CA . LYS A 1 78 ? 8.512 -24.285 -40.350 1.00 63.81 78 LYS A CA 1
ATOM 649 C C . LYS A 1 78 ? 7.119 -24.849 -40.521 1.00 63.81 78 LYS A C 1
ATOM 651 O O . LYS A 1 78 ? 6.875 -25.968 -40.072 1.00 63.81 78 LYS A O 1
ATOM 656 N N . ALA A 1 79 ? 6.215 -24.022 -41.043 1.00 62.72 79 ALA A N 1
ATOM 657 C CA . ALA A 1 79 ? 4.880 -24.398 -41.451 1.00 62.72 79 ALA A CA 1
ATOM 658 C C . ALA A 1 79 ? 5.019 -25.747 -42.151 1.00 62.72 79 ALA A C 1
ATOM 660 O O . ALA A 1 79 ? 5.592 -25.832 -43.240 1.00 62.72 79 ALA A O 1
ATOM 661 N N . LEU A 1 80 ? 4.659 -26.817 -41.440 1.00 64.00 80 LEU A N 1
ATOM 662 C CA . LEU A 1 80 ? 4.806 -28.164 -41.957 1.00 64.00 80 LEU A CA 1
ATOM 663 C C . LEU A 1 80 ? 3.984 -28.173 -43.245 1.00 64.00 80 LEU A C 1
ATOM 665 O O . LEU A 1 80 ? 2.810 -27.791 -43.176 1.00 64.00 80 LEU A O 1
ATOM 669 N N . PRO A 1 81 ? 4.557 -28.524 -44.414 1.00 60.19 81 PRO A N 1
ATOM 670 C CA . PRO A 1 81 ? 3.749 -28.664 -45.609 1.00 60.19 81 PRO A CA 1
ATOM 671 C C . PRO A 1 81 ? 2.655 -29.663 -45.256 1.00 60.19 81 PRO A C 1
ATOM 673 O O . PRO A 1 81 ? 2.925 -30.784 -44.821 1.00 60.19 81 PRO A O 1
ATOM 676 N N . THR A 1 82 ? 1.422 -29.175 -45.326 1.00 61.59 82 THR A N 1
ATOM 677 C CA . THR A 1 82 ? 0.199 -29.886 -44.993 1.00 61.59 82 THR A CA 1
ATOM 678 C C . THR A 1 82 ? 0.268 -31.326 -45.476 1.00 61.59 82 THR A C 1
ATOM 680 O O . THR A 1 82 ? 0.515 -31.589 -46.653 1.00 61.59 82 THR A O 1
ATOM 683 N N . TYR A 1 83 ? 0.027 -32.231 -44.533 1.00 56.03 83 TYR A N 1
ATOM 684 C CA . TYR A 1 83 ? -0.208 -33.657 -44.698 1.00 56.03 83 TYR A CA 1
ATOM 685 C C . TYR A 1 83 ? -1.285 -33.880 -45.780 1.00 56.03 83 TYR A C 1
ATOM 687 O O . TYR A 1 83 ? -2.474 -33.949 -45.483 1.00 56.03 83 TYR A O 1
ATOM 695 N N . THR A 1 84 ? -0.896 -33.942 -47.056 1.00 57.00 84 THR A N 1
ATOM 696 C CA . THR A 1 84 ? -1.786 -34.367 -48.143 1.00 57.00 84 THR A CA 1
ATOM 697 C C . THR A 1 84 ? -1.549 -35.845 -48.393 1.00 57.00 84 THR A C 1
ATOM 699 O O . THR A 1 84 ? -0.674 -36.285 -49.129 1.00 57.00 84 THR A O 1
ATOM 702 N N . HIS A 1 85 ? -2.355 -36.617 -47.681 1.00 59.72 85 HIS A N 1
ATOM 703 C CA . HIS A 1 85 ? -2.620 -38.022 -47.907 1.00 59.72 85 HIS A CA 1
ATOM 704 C C . HIS A 1 85 ? -2.991 -38.276 -49.380 1.00 59.72 85 HIS A C 1
ATOM 706 O O . HIS A 1 85 ? -4.107 -37.971 -49.788 1.00 59.72 85 HIS A O 1
ATOM 712 N N . THR A 1 86 ? -2.105 -38.890 -50.162 1.00 52.97 86 THR A N 1
ATOM 713 C CA . THR A 1 86 ? -2.492 -39.689 -51.340 1.00 52.97 86 THR A CA 1
ATOM 714 C C . THR A 1 86 ? -1.623 -40.943 -51.409 1.00 52.97 86 THR A C 1
ATOM 716 O O . THR A 1 86 ? -0.672 -41.063 -52.170 1.00 52.97 86 THR A O 1
ATOM 719 N N . HIS A 1 87 ? -1.962 -41.902 -50.546 1.00 62.41 87 HIS A N 1
ATOM 720 C CA . HIS A 1 87 ? -1.861 -43.311 -50.919 1.00 62.41 87 HIS A CA 1
ATOM 721 C C . HIS A 1 87 ? -2.800 -43.564 -52.117 1.00 62.41 87 HIS A C 1
ATOM 723 O O . HIS A 1 87 ? -3.842 -42.912 -52.191 1.00 62.41 87 HIS A O 1
ATOM 729 N N . THR A 1 88 ? -2.463 -44.551 -52.962 1.00 54.41 88 THR A N 1
ATOM 730 C CA . THR A 1 88 ? -3.213 -45.090 -54.131 1.00 54.41 88 THR A CA 1
ATOM 731 C C . THR A 1 88 ? -3.286 -44.149 -55.346 1.00 54.41 88 THR A C 1
ATOM 733 O O . THR A 1 88 ? -3.692 -43.006 -55.198 1.00 54.41 88 THR A O 1
ATOM 736 N N . THR A 1 89 ? -2.874 -44.509 -56.568 1.00 46.47 89 THR A N 1
ATOM 737 C CA . THR A 1 89 ? -2.697 -45.799 -57.269 1.00 46.47 89 THR A CA 1
ATOM 738 C C . THR A 1 89 ? -1.644 -45.641 -58.364 1.00 46.47 89 THR A C 1
ATOM 740 O O . THR A 1 89 ? -1.542 -44.521 -58.909 1.00 46.47 89 THR A O 1
#

Radius of gyration: 32.6 Å; Cα contacts (8 Å, |Δi|>4): 22; chains: 1; bounding box: 72×52×81 Å

pLDDT: mean 72.22, std 15.93, range [44.84, 96.94]

InterPro domains:
  IPR000402 Sodium/potassium-transporting ATPase subunit beta [PF00287] (5-76)
  IPR000402 Sodium/potassium-transporting ATPase subunit beta [PS00390] (13-33)
  IPR000402 Sodium/potassium-transporting ATPase subunit beta [PTHR11523] (6-76)
  IPR038702 Sodium/potassium-transporting ATPase subunit beta superfamily [G3DSA:2.60.40.1660] (2-87)